Protein AF-A0A9W4P6I4-F1 (afdb_monomer)

Mean predicted aligned error: 3.54 Å

Structure (mmCIF, N/CA/C/O backbone):
data_AF-A0A9W4P6I4-F1
#
_entry.id   AF-A0A9W4P6I4-F1
#
loop_
_atom_site.group_PDB
_atom_site.id
_atom_site.type_symbol
_atom_site.label_atom_id
_atom_site.label_alt_id
_atom_site.label_comp_id
_atom_site.label_asym_id
_atom_site.label_entity_id
_atom_site.label_seq_id
_atom_site.pdbx_PDB_ins_code
_atom_site.Cartn_x
_atom_site.Cartn_y
_atom_site.Cartn_z
_atom_site.occupancy
_atom_site.B_iso_or_equiv
_atom_site.auth_seq_id
_atom_site.auth_comp_id
_atom_site.auth_asym_id
_atom_site.auth_atom_id
_atom_site.pdbx_PDB_model_num
ATOM 1 N N . MET A 1 1 ? 7.767 7.721 -11.655 1.00 86.06 1 MET A N 1
ATOM 2 C CA . MET A 1 1 ? 7.668 7.736 -10.191 1.00 86.06 1 MET A CA 1
ATOM 3 C C . MET A 1 1 ? 6.316 7.160 -9.832 1.00 86.06 1 MET A C 1
ATOM 5 O O . MET A 1 1 ? 5.348 7.514 -10.492 1.00 86.06 1 MET A O 1
ATOM 9 N N . SER A 1 2 ? 6.264 6.235 -8.891 1.00 90.00 2 SER A N 1
ATOM 10 C CA . SER A 1 2 ? 5.035 5.619 -8.411 1.00 90.00 2 SER A CA 1
ATOM 11 C C . SER A 1 2 ? 4.807 6.098 -6.981 1.00 90.00 2 SER A C 1
ATOM 13 O O . SER A 1 2 ? 5.628 5.819 -6.105 1.00 90.00 2 SER A O 1
ATOM 15 N N . LEU A 1 3 ? 3.735 6.855 -6.751 1.00 95.12 3 LEU A N 1
ATOM 16 C CA . LEU A 1 3 ? 3.339 7.311 -5.420 1.00 95.12 3 LEU A CA 1
ATOM 17 C C . LEU A 1 3 ? 2.218 6.417 -4.899 1.00 95.12 3 LEU A C 1
ATOM 19 O O . LEU A 1 3 ? 1.161 6.317 -5.513 1.00 95.12 3 LEU A O 1
ATOM 23 N N . TRP A 1 4 ? 2.453 5.798 -3.748 1.00 96.75 4 TRP A N 1
ATOM 24 C CA . TRP A 1 4 ? 1.492 4.968 -3.038 1.00 96.75 4 TRP A CA 1
ATOM 25 C C . TRP A 1 4 ? 1.058 5.679 -1.762 1.00 96.75 4 TRP A C 1
ATOM 27 O O . TRP A 1 4 ? 1.870 5.930 -0.869 1.00 96.75 4 TRP A O 1
ATOM 37 N N . LEU A 1 5 ? -0.233 5.971 -1.661 1.00 97.94 5 LEU A N 1
ATOM 38 C CA . LEU A 1 5 ? -0.856 6.501 -0.456 1.00 97.94 5 LEU A CA 1
ATOM 39 C C . LEU A 1 5 ? -1.689 5.394 0.182 1.00 97.94 5 LEU A C 1
ATOM 41 O O . LEU A 1 5 ? -2.656 4.913 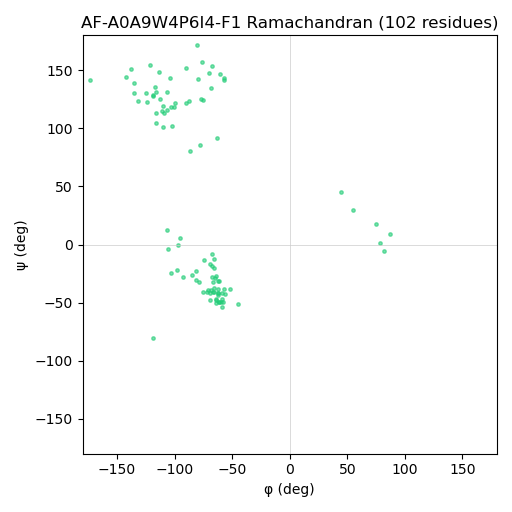-0.410 1.00 97.94 5 LEU A O 1
ATOM 45 N N . ILE A 1 6 ? -1.297 4.983 1.385 1.00 97.94 6 ILE A N 1
ATOM 46 C CA . ILE A 1 6 ? -1.943 3.914 2.143 1.00 97.94 6 ILE A CA 1
ATOM 47 C C . ILE A 1 6 ? -2.653 4.549 3.329 1.00 97.94 6 ILE A C 1
ATOM 49 O O . ILE A 1 6 ? -2.036 4.879 4.342 1.00 97.94 6 ILE A O 1
ATOM 53 N N . PHE A 1 7 ? -3.962 4.709 3.197 1.00 96.50 7 PHE A N 1
ATOM 54 C CA . PHE A 1 7 ? -4.829 5.183 4.260 1.00 96.50 7 PHE A CA 1
ATOM 55 C C . PHE A 1 7 ? -5.280 3.993 5.094 1.00 96.50 7 PHE A C 1
ATOM 57 O O . PHE A 1 7 ? -5.846 3.036 4.560 1.00 96.50 7 PHE A O 1
ATOM 64 N N . HIS A 1 8 ? -5.023 4.038 6.396 1.00 95.38 8 HIS A N 1
ATOM 65 C CA . HIS A 1 8 ? -5.267 2.902 7.273 1.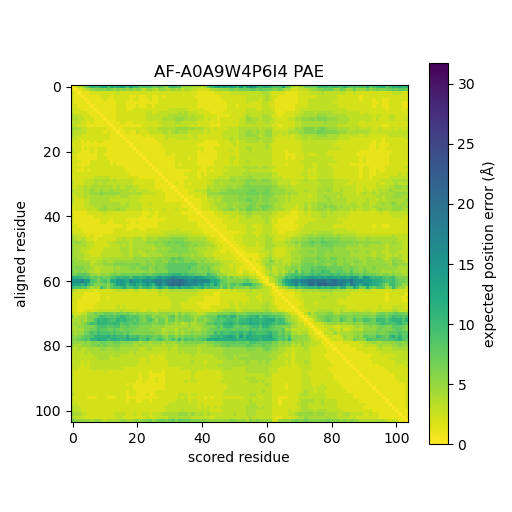00 95.38 8 HIS A CA 1
ATOM 66 C C . HIS A 1 8 ? -5.887 3.331 8.611 1.00 95.38 8 HIS A C 1
ATOM 68 O O . HIS A 1 8 ? -5.628 4.439 9.087 1.00 95.38 8 HIS A O 1
ATOM 74 N N . PRO A 1 9 ? -6.687 2.461 9.249 1.00 93.44 9 PRO A N 1
ATOM 75 C CA . PRO A 1 9 ? -7.263 2.734 10.554 1.00 93.44 9 PRO A CA 1
ATOM 76 C C . PRO A 1 9 ? -6.231 2.461 11.661 1.00 93.44 9 PRO A C 1
ATOM 78 O O . PRO A 1 9 ? -5.171 1.868 11.403 1.00 93.44 9 PRO A O 1
ATOM 81 N N . PRO A 1 10 ? -6.534 2.824 12.920 1.00 92.44 10 PRO A N 1
ATOM 82 C CA . PRO A 1 10 ? -5.725 2.410 14.055 1.00 92.44 10 PRO A CA 1
ATOM 83 C C . PRO A 1 10 ? -5.612 0.881 14.139 1.00 92.44 10 PRO A C 1
ATOM 85 O O . PRO A 1 10 ? -6.559 0.145 13.846 1.00 92.44 10 PRO A O 1
ATOM 88 N N . GLY A 1 1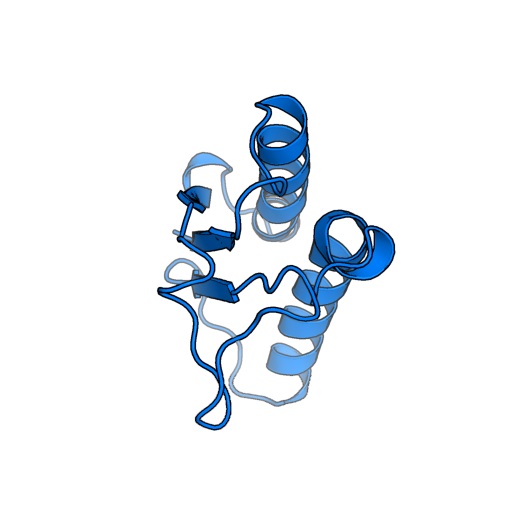1 ? -4.437 0.402 14.537 1.00 91.38 11 GLY A N 1
ATOM 89 C CA . GLY A 1 11 ? -4.112 -1.023 14.642 1.00 91.38 11 GLY A CA 1
ATOM 90 C C . GLY A 1 11 ? -3.696 -1.708 13.333 1.00 91.38 11 GLY A C 1
ATOM 91 O O . GLY A 1 11 ? -3.288 -2.865 13.376 1.00 91.38 11 GLY A O 1
ATOM 92 N N . ALA A 1 12 ? -3.755 -1.023 12.186 1.00 93.88 12 ALA A N 1
ATOM 93 C CA . ALA A 1 12 ? -3.112 -1.453 10.942 1.00 93.88 12 ALA A CA 1
ATOM 94 C C . ALA A 1 12 ? -1.854 -0.611 10.700 1.00 93.88 12 ALA A C 1
ATOM 96 O O . ALA A 1 12 ? -1.867 0.578 10.997 1.00 93.88 12 ALA A O 1
ATOM 97 N N . PHE A 1 13 ? -0.785 -1.208 10.162 1.00 95.56 13 PHE A N 1
ATOM 98 C CA . PHE A 1 13 ? 0.452 -0.508 9.775 1.00 95.56 13 PHE A CA 1
ATOM 99 C C . PHE A 1 13 ? 0.966 0.513 10.809 1.00 95.56 13 PHE A C 1
ATOM 101 O O . PHE A 1 13 ? 1.320 1.634 10.455 1.00 95.56 13 PHE A O 1
ATOM 108 N N . GLU A 1 14 ? 0.990 0.169 12.098 1.00 94.12 14 GLU A N 1
ATOM 109 C CA . GLU A 1 14 ? 1.513 1.075 13.136 1.00 94.12 14 GLU A CA 1
ATOM 110 C C . GLU A 1 14 ? 2.996 0.841 13.421 1.00 94.12 14 GLU A C 1
ATOM 112 O O . GLU A 1 14 ? 3.720 1.776 13.762 1.00 94.12 14 GLU A O 1
ATOM 117 N N . ASP A 1 15 ? 3.472 -0.383 13.210 1.00 96.38 15 ASP A N 1
ATOM 118 C CA . ASP A 1 15 ? 4.864 -0.755 13.396 1.00 96.38 15 ASP A CA 1
ATOM 119 C C . ASP A 1 15 ? 5.691 -0.563 12.112 1.00 96.38 15 ASP A C 1
ATOM 121 O O . ASP A 1 15 ? 5.199 -0.656 10.985 1.00 96.38 15 ASP A O 1
ATOM 125 N N . ALA A 1 16 ? 6.988 -0.308 12.280 1.00 97.44 16 ALA A N 1
ATOM 126 C CA . ALA A 1 16 ? 7.894 -0.102 11.154 1.00 97.44 16 ALA A CA 1
ATOM 127 C C . ALA A 1 16 ? 8.066 -1.363 10.289 1.00 97.44 16 ALA A C 1
ATOM 129 O O . ALA A 1 16 ? 8.293 -1.243 9.086 1.00 97.44 16 ALA A O 1
ATOM 130 N N . SER A 1 17 ? 7.935 -2.561 10.870 1.00 97.81 17 SER A N 1
ATOM 131 C CA . SER A 1 17 ? 8.180 -3.818 10.156 1.00 97.81 17 SER A CA 1
ATOM 132 C C . SER A 1 17 ? 7.077 -4.131 9.143 1.00 97.81 17 SER A C 1
ATOM 134 O O . SER A 1 17 ? 7.374 -4.506 8.011 1.00 97.81 17 SER A O 1
ATOM 136 N N . SER A 1 18 ? 5.810 -3.888 9.490 1.00 97.44 18 SER A N 1
ATOM 137 C CA . SER A 1 18 ? 4.676 -4.064 8.582 1.00 97.44 18 SER A CA 1
ATOM 138 C C . SER A 1 18 ? 4.694 -3.041 7.450 1.00 97.44 18 SER A C 1
ATOM 140 O O . SER A 1 18 ? 4.454 -3.411 6.298 1.00 97.44 18 SER A O 1
ATOM 142 N N . LYS A 1 19 ? 5.063 -1.786 7.746 1.00 98.25 19 LYS A N 1
ATOM 143 C CA . LYS A 1 19 ? 5.291 -0.753 6.725 1.00 98.25 19 LYS A CA 1
ATOM 144 C C . LYS A 1 19 ? 6.418 -1.151 5.777 1.00 98.25 19 LYS A C 1
ATOM 146 O O . LYS A 1 19 ? 6.241 -1.124 4.564 1.00 98.25 19 LYS A O 1
ATOM 151 N N . GLN A 1 20 ? 7.560 -1.572 6.323 1.00 98.12 20 GLN A N 1
ATOM 152 C CA . GLN A 1 20 ? 8.721 -1.981 5.535 1.00 98.12 20 GLN A CA 1
ATOM 153 C C . GLN A 1 20 ? 8.415 -3.194 4.650 1.00 98.12 20 GLN A C 1
ATOM 155 O O . GLN A 1 20 ? 8.836 -3.218 3.494 1.00 98.12 20 GLN A O 1
ATOM 160 N N . ALA A 1 21 ? 7.684 -4.184 5.168 1.00 98.31 21 ALA A N 1
ATOM 161 C CA . ALA A 1 21 ? 7.314 -5.380 4.421 1.00 98.31 21 ALA A CA 1
ATOM 162 C C . ALA A 1 21 ? 6.461 -5.033 3.192 1.00 98.31 21 ALA A C 1
ATOM 164 O O . ALA A 1 21 ? 6.810 -5.430 2.080 1.00 98.31 21 ALA A O 1
ATOM 165 N N . LEU A 1 22 ? 5.410 -4.225 3.370 1.00 97.88 22 LEU A N 1
ATOM 166 C CA . LEU A 1 22 ? 4.570 -3.786 2.258 1.00 97.88 22 LEU A CA 1
ATOM 167 C C . LEU A 1 22 ? 5.354 -2.918 1.264 1.00 97.88 22 LEU A C 1
ATOM 169 O O . LEU A 1 22 ? 5.324 -3.195 0.067 1.00 97.88 22 LEU A O 1
ATOM 173 N N . THR A 1 23 ? 6.119 -1.929 1.743 1.00 97.94 23 THR A N 1
ATOM 174 C CA . THR A 1 23 ? 6.949 -1.069 0.882 1.00 97.94 23 THR A CA 1
ATOM 175 C C . THR A 1 23 ? 7.926 -1.886 0.039 1.00 97.94 23 THR A C 1
ATOM 177 O O . THR A 1 23 ? 8.076 -1.630 -1.157 1.00 97.94 23 THR A O 1
ATOM 180 N N . LYS A 1 24 ? 8.572 -2.900 0.626 1.00 97.81 24 LYS A N 1
ATOM 181 C CA . LYS A 1 24 ? 9.495 -3.781 -0.096 1.00 97.81 24 LYS A CA 1
ATOM 182 C C . LYS A 1 24 ? 8.787 -4.545 -1.210 1.00 97.81 24 LYS A C 1
ATOM 184 O O . LYS A 1 24 ? 9.355 -4.680 -2.290 1.00 97.81 24 LYS A O 1
ATOM 189 N N . ASP A 1 25 ? 7.581 -5.042 -0.963 1.00 97.69 25 ASP A N 1
ATOM 190 C CA . ASP A 1 25 ? 6.859 -5.839 -1.950 1.00 97.69 25 ASP A CA 1
ATOM 191 C C . ASP A 1 25 ? 6.269 -4.987 -3.079 1.00 97.69 25 ASP A C 1
ATOM 193 O O . ASP A 1 25 ? 6.432 -5.357 -4.238 1.00 97.69 25 ASP A O 1
ATOM 197 N N . VAL A 1 26 ? 5.702 -3.807 -2.796 1.00 95.88 26 VAL A N 1
ATOM 198 C CA . VAL A 1 26 ? 5.241 -2.901 -3.872 1.00 95.88 26 VAL A CA 1
ATOM 199 C C . VAL A 1 26 ? 6.403 -2.352 -4.696 1.00 95.88 26 VAL A C 1
ATOM 201 O O . VAL A 1 26 ? 6.275 -2.199 -5.906 1.00 95.88 26 VAL A O 1
ATOM 204 N N . TH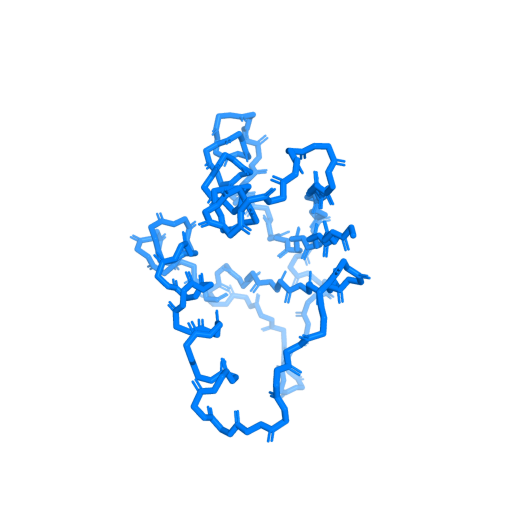R A 1 27 ? 7.577 -2.150 -4.087 1.00 95.94 27 THR A N 1
ATOM 205 C CA . THR A 1 27 ? 8.782 -1.737 -4.826 1.00 95.94 27 THR A CA 1
ATOM 206 C C . THR A 1 27 ? 9.199 -2.788 -5.857 1.00 95.94 27 THR A C 1
ATOM 208 O O . THR A 1 27 ? 9.700 -2.439 -6.926 1.00 95.94 27 THR A O 1
ATOM 211 N N . LYS A 1 28 ? 8.949 -4.079 -5.582 1.00 95.94 28 LYS A N 1
ATOM 212 C CA . LYS A 1 28 ? 9.276 -5.157 -6.525 1.00 95.94 28 LYS A CA 1
ATOM 213 C C . LYS A 1 28 ? 8.486 -5.072 -7.825 1.00 95.94 28 LYS A C 1
ATOM 215 O O . LYS A 1 28 ? 8.996 -5.553 -8.833 1.00 95.94 28 LYS A O 1
ATOM 220 N N . ILE A 1 29 ? 7.291 -4.476 -7.814 1.00 92.75 29 ILE A N 1
ATOM 221 C CA . ILE A 1 29 ? 6.471 -4.289 -9.018 1.00 92.75 29 ILE A CA 1
ATOM 222 C C . ILE A 1 29 ? 7.259 -3.463 -10.041 1.00 92.75 29 ILE A C 1
ATOM 224 O O . ILE A 1 29 ? 7.500 -3.924 -11.155 1.00 92.75 29 ILE A O 1
ATOM 228 N N . ASP A 1 30 ? 7.748 -2.295 -9.624 1.00 90.25 30 ASP A N 1
ATOM 229 C CA . ASP A 1 30 ? 8.497 -1.380 -10.487 1.00 90.25 30 ASP A CA 1
ATOM 230 C C . ASP A 1 30 ? 9.881 -1.950 -10.851 1.00 90.25 30 ASP A C 1
ATOM 232 O O . ASP A 1 30 ? 10.283 -1.917 -12.016 1.00 90.25 30 ASP A O 1
ATOM 236 N N . THR A 1 31 ? 10.601 -2.564 -9.903 1.00 92.69 31 THR A N 1
ATOM 237 C CA . THR A 1 31 ? 11.902 -3.181 -10.231 1.00 92.69 31 THR A CA 1
ATOM 238 C C . THR A 1 31 ? 11.770 -4.396 -11.148 1.00 92.69 31 THR A C 1
ATOM 240 O O . THR A 1 31 ? 12.682 -4.684 -11.918 1.00 92.69 31 THR A O 1
ATOM 243 N N . GLY A 1 32 ? 10.637 -5.104 -11.091 1.00 90.88 32 GLY A N 1
ATOM 244 C CA . GLY A 1 32 ? 10.357 -6.271 -11.929 1.00 90.88 32 GLY A CA 1
ATOM 245 C C . GLY A 1 32 ? 10.241 -5.932 -13.415 1.00 90.88 32 GLY A C 1
ATOM 246 O O . GLY A 1 32 ? 10.436 -6.807 -14.253 1.00 90.88 32 GLY A O 1
ATOM 247 N N . ILE A 1 33 ? 9.988 -4.662 -13.739 1.00 89.69 33 ILE A N 1
ATOM 248 C CA . ILE A 1 33 ? 9.973 -4.130 -15.108 1.00 89.69 33 ILE A CA 1
ATOM 249 C C . ILE A 1 33 ? 11.206 -3.261 -15.417 1.00 89.69 33 ILE A C 1
ATOM 251 O O . ILE A 1 33 ? 11.235 -2.561 -16.425 1.00 89.69 33 ILE A O 1
ATOM 255 N N . GLY A 1 34 ? 12.233 -3.303 -14.560 1.00 91.56 34 GLY A N 1
ATOM 256 C CA . GLY A 1 34 ? 13.515 -2.626 -14.773 1.00 91.56 34 GLY A CA 1
ATOM 257 C C . GLY A 1 34 ? 13.586 -1.177 -14.285 1.00 91.56 34 GLY A C 1
ATOM 258 O O . GLY A 1 34 ? 14.574 -0.499 -14.570 1.00 91.56 34 GLY A O 1
ATOM 259 N N . LEU A 1 35 ? 12.587 -0.681 -13.544 1.00 91.50 35 LEU A N 1
ATOM 260 C CA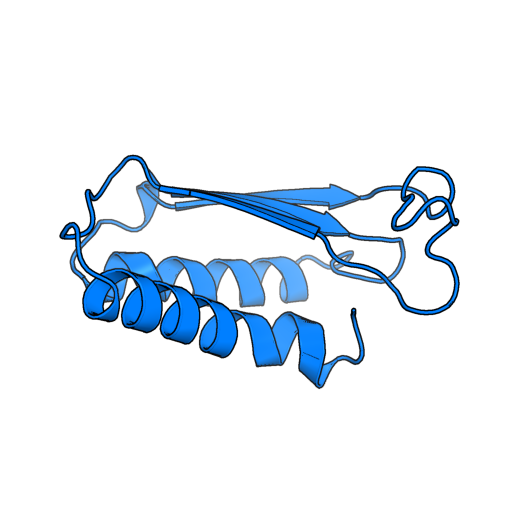 . LEU A 1 35 ? 12.651 0.668 -12.983 1.00 91.50 35 LEU A CA 1
ATOM 261 C C . LEU A 1 35 ? 13.518 0.714 -11.712 1.00 91.50 35 LEU A C 1
ATOM 263 O O . LEU A 1 35 ? 13.455 -0.191 -10.875 1.00 91.50 35 LEU A O 1
ATOM 267 N N . PRO A 1 36 ? 14.296 1.789 -11.511 1.00 91.69 36 PRO A N 1
ATOM 268 C CA . PRO A 1 36 ? 15.027 2.012 -10.268 1.00 91.69 36 PRO A CA 1
ATOM 269 C C . PRO A 1 36 ? 14.123 2.126 -9.032 1.00 91.69 36 PRO A C 1
ATOM 271 O O . PRO A 1 36 ? 13.050 2.724 -9.079 1.00 91.69 36 PRO A O 1
ATOM 274 N N . THR A 1 37 ? 14.609 1.654 -7.882 1.00 92.19 37 THR A N 1
ATOM 275 C CA . THR A 1 37 ? 13.866 1.664 -6.606 1.00 92.19 37 THR A CA 1
ATOM 276 C C . THR A 1 37 ? 13.497 3.063 -6.114 1.00 92.19 37 THR A C 1
ATOM 278 O O . THR A 1 37 ? 12.450 3.230 -5.498 1.00 92.19 37 THR A O 1
ATOM 281 N N . PHE A 1 38 ? 14.314 4.081 -6.406 1.00 90.62 38 PHE A N 1
ATOM 282 C CA . PHE A 1 38 ? 14.056 5.460 -5.971 1.00 90.62 38 PHE A CA 1
ATOM 283 C C . PHE A 1 38 ? 12.799 6.076 -6.608 1.00 90.62 38 PHE A C 1
ATOM 285 O O . PHE A 1 38 ? 12.345 7.126 -6.163 1.00 90.62 38 PHE A O 1
ATOM 292 N N . TYR A 1 39 ? 12.226 5.445 -7.640 1.00 91.12 39 TYR A N 1
ATOM 293 C CA . TYR A 1 39 ? 10.960 5.884 -8.217 1.00 91.12 39 TYR A CA 1
ATOM 294 C C . TYR A 1 39 ? 9.747 5.543 -7.354 1.00 91.12 39 TYR A C 1
ATOM 296 O O . TYR A 1 39 ? 8.682 6.084 -7.639 1.00 91.12 39 TYR A O 1
ATOM 304 N N . VAL A 1 40 ? 9.876 4.682 -6.344 1.00 93.81 40 VAL A N 1
ATOM 305 C CA . VAL A 1 40 ? 8.750 4.225 -5.524 1.00 93.81 40 VAL A CA 1
ATOM 306 C C . VAL A 1 40 ? 8.727 4.984 -4.206 1.00 93.81 40 VAL A C 1
ATOM 308 O O . VAL A 1 40 ? 9.650 4.887 -3.399 1.00 93.81 40 VAL A O 1
ATOM 311 N N . VAL A 1 41 ? 7.644 5.721 -3.970 1.00 95.56 41 VAL A N 1
ATOM 312 C CA . VAL A 1 41 ? 7.398 6.441 -2.717 1.00 95.56 41 VAL A CA 1
ATOM 313 C C . VAL A 1 41 ? 6.129 5.892 -2.086 1.00 95.56 41 VAL A C 1
ATOM 315 O O . VAL A 1 41 ? 5.089 5.830 -2.736 1.00 95.56 41 VAL A O 1
ATOM 318 N N . VAL A 1 42 ? 6.204 5.508 -0.810 1.00 97.62 42 VAL A N 1
ATOM 319 C CA . VAL A 1 42 ? 5.073 4.946 -0.060 1.00 97.62 42 VAL A CA 1
ATOM 320 C C . VAL A 1 42 ? 4.839 5.771 1.197 1.00 97.62 42 VAL A C 1
ATOM 322 O O . VAL A 1 42 ? 5.735 5.906 2.028 1.00 97.62 42 VAL A O 1
ATOM 325 N N . SER A 1 43 ? 3.630 6.306 1.345 1.00 98.06 43 SER A N 1
ATOM 326 C CA . SER A 1 43 ? 3.205 7.072 2.517 1.00 98.06 43 SER A CA 1
ATOM 327 C C . SER A 1 43 ? 2.068 6.361 3.241 1.00 98.06 43 SER A C 1
ATOM 329 O O . SER A 1 43 ? 1.075 5.970 2.630 1.00 98.06 43 SER A O 1
ATOM 331 N N . PHE A 1 44 ? 2.210 6.218 4.558 1.00 98.44 44 PHE A N 1
ATOM 332 C CA . PHE A 1 44 ? 1.203 5.624 5.437 1.00 98.44 44 PHE A CA 1
ATOM 333 C C . PHE A 1 44 ? 0.478 6.736 6.188 1.00 98.44 44 PHE A C 1
ATOM 335 O O . PHE A 1 44 ? 1.103 7.489 6.935 1.00 98.44 44 PHE A O 1
ATOM 342 N N . ILE A 1 45 ? -0.830 6.834 5.975 1.00 97.88 45 ILE A N 1
ATOM 343 C CA . ILE A 1 45 ? -1.687 7.893 6.498 1.00 97.88 45 ILE A CA 1
ATOM 344 C C . ILE A 1 45 ? -2.693 7.241 7.440 1.00 97.88 45 ILE A C 1
ATOM 346 O O . ILE A 1 45 ? -3.644 6.585 7.013 1.00 97.88 45 ILE A O 1
ATOM 350 N N . LYS A 1 46 ? -2.469 7.410 8.742 1.00 96.12 46 LYS A N 1
ATOM 351 C CA . LYS A 1 46 ? -3.396 6.925 9.760 1.00 96.12 46 LYS A CA 1
ATOM 352 C C . LYS A 1 46 ? -4.616 7.843 9.804 1.00 96.12 46 LYS A C 1
ATOM 354 O O 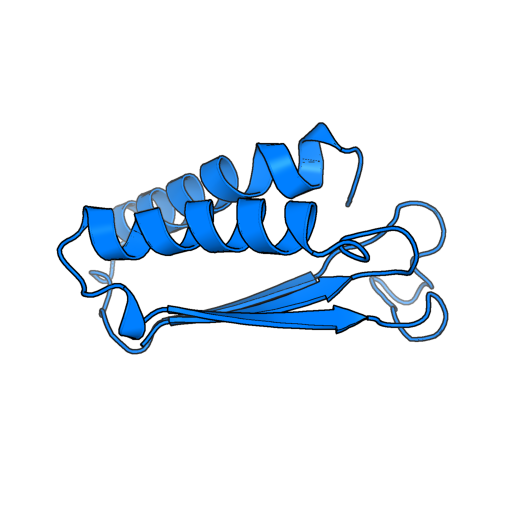. LYS A 1 46 ? -4.466 9.042 10.023 1.00 96.12 46 LYS A O 1
ATOM 359 N N . LEU A 1 47 ? -5.803 7.272 9.634 1.00 93.50 47 LEU A N 1
ATOM 360 C CA . LEU A 1 47 ? -7.085 7.968 9.751 1.00 93.50 47 LEU A CA 1
ATOM 361 C C . LEU A 1 47 ? -7.866 7.441 10.952 1.00 93.50 47 LEU A C 1
ATOM 363 O O . LEU A 1 47 ? -7.760 6.262 11.294 1.00 93.50 47 LEU A O 1
ATOM 367 N N . SER A 1 48 ? -8.666 8.298 11.587 1.00 90.38 48 SER A N 1
ATOM 368 C CA . SER A 1 48 ? -9.633 7.837 12.582 1.00 90.38 48 SER A CA 1
ATOM 369 C C . SER A 1 48 ? -10.727 7.007 11.909 1.00 90.38 48 SER A C 1
ATOM 371 O O . SER A 1 48 ? -11.081 7.231 10.753 1.00 90.38 48 SER A O 1
ATOM 373 N N . THR A 1 49 ? -11.348 6.093 12.652 1.00 86.62 49 THR A N 1
ATOM 374 C CA . THR A 1 49 ? -12.577 5.411 12.205 1.00 86.62 49 THR A CA 1
ATOM 375 C C . THR A 1 49 ? -13.780 6.363 12.108 1.00 86.62 49 THR A C 1
ATOM 377 O O . THR A 1 49 ? -14.849 5.973 11.633 1.00 86.62 49 THR A O 1
ATOM 380 N N . GLU A 1 50 ? -13.639 7.600 12.584 1.00 90.12 50 GLU A N 1
ATOM 381 C CA . GLU A 1 50 ? -14.594 8.702 12.408 1.00 90.12 50 GLU A CA 1
ATOM 382 C C . GLU A 1 50 ? -14.443 9.400 11.041 1.00 90.12 50 GLU A C 1
ATOM 384 O O . GLU A 1 50 ? -15.406 9.977 10.541 1.00 90.12 50 GLU A O 1
ATOM 389 N N . ASP A 1 51 ? -13.273 9.294 10.400 1.00 90.94 51 ASP A N 1
ATOM 390 C CA . ASP A 1 51 ? -12.931 10.034 9.172 1.00 90.94 51 ASP A CA 1
ATOM 391 C C . ASP A 1 51 ? -13.147 9.207 7.895 1.00 90.94 51 ASP A C 1
ATOM 393 O O . ASP A 1 51 ? -12.905 9.672 6.782 1.00 90.94 51 ASP A O 1
ATOM 397 N N . VAL A 1 52 ? -13.600 7.959 8.041 1.00 89.62 52 VAL A N 1
ATOM 398 C CA . VAL A 1 52 ? -13.760 7.013 6.934 1.00 89.62 52 VAL A CA 1
ATOM 399 C C . VAL A 1 52 ? -15.229 6.654 6.746 1.00 89.62 52 VAL A C 1
ATOM 401 O O . VAL A 1 52 ? -15.841 5.943 7.553 1.00 89.62 52 VAL A O 1
ATOM 404 N N . TRP A 1 53 ? -15.763 7.094 5.611 1.00 89.50 53 TRP A N 1
ATOM 405 C CA . TRP A 1 53 ? -17.148 6.902 5.204 1.00 89.50 53 TRP A CA 1
ATOM 406 C C . TRP A 1 53 ? -17.180 6.242 3.828 1.00 89.50 53 TRP A C 1
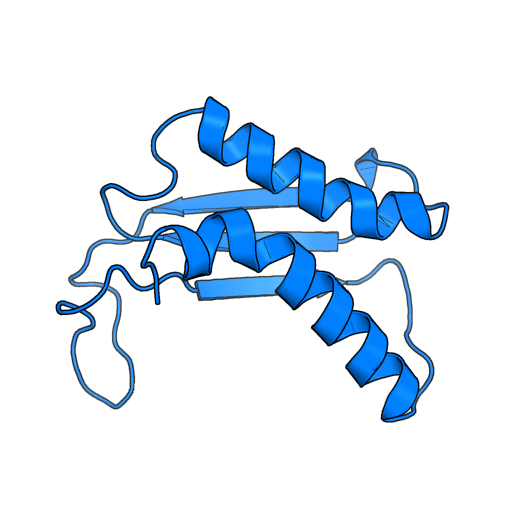ATOM 408 O O . TRP A 1 53 ? -16.508 6.695 2.903 1.00 89.50 53 TRP A O 1
ATOM 418 N N . ALA A 1 54 ? -17.954 5.171 3.677 1.00 86.69 54 ALA A N 1
ATOM 419 C CA . ALA A 1 54 ? -18.206 4.560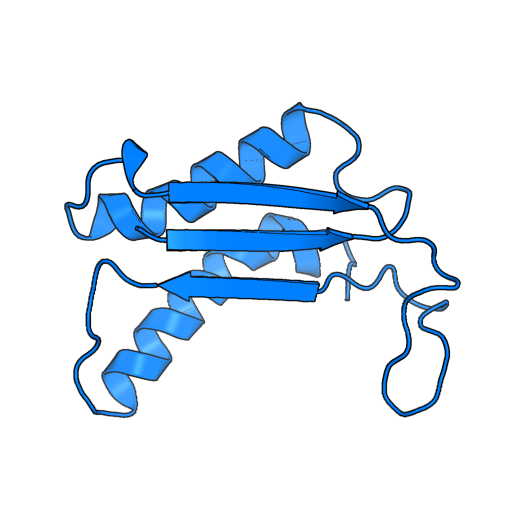 2.376 1.00 86.69 54 ALA A CA 1
ATOM 420 C C . ALA A 1 54 ? -19.656 4.087 2.306 1.00 86.69 54 ALA A C 1
ATOM 422 O O . ALA A 1 54 ? -20.224 3.655 3.307 1.00 86.69 54 ALA A O 1
ATOM 423 N N . SER A 1 55 ? -20.266 4.208 1.126 1.00 87.06 55 SER A N 1
ATOM 424 C CA . SER A 1 55 ? -21.693 3.914 0.919 1.00 87.06 55 SER A CA 1
ATOM 425 C C . SER A 1 55 ? -22.633 4.691 1.858 1.00 87.06 55 SER A C 1
ATOM 427 O O . SER A 1 55 ? -23.696 4.199 2.213 1.00 87.06 55 SER A O 1
ATOM 429 N N . GLY A 1 56 ? -22.238 5.898 2.279 1.00 89.81 56 GLY A N 1
ATOM 430 C CA . GLY A 1 56 ? -23.018 6.731 3.204 1.00 89.81 56 GLY A CA 1
ATOM 431 C C . GLY A 1 56 ? -22.923 6.325 4.679 1.00 89.81 56 GLY A C 1
ATOM 432 O O . GLY A 1 56 ? -23.526 6.980 5.522 1.00 89.81 56 GLY A O 1
ATOM 433 N N . GLU A 1 57 ? -22.143 5.294 5.013 1.00 89.25 57 GLU A N 1
ATOM 434 C CA . GLU A 1 57 ? -22.007 4.789 6.378 1.00 89.25 57 GLU A CA 1
ATOM 435 C C . GLU A 1 57 ? -20.558 4.825 6.867 1.00 89.25 57 GLU A C 1
ATOM 437 O O . GLU A 1 57 ? -19.592 4.733 6.099 1.00 89.25 57 GLU A O 1
ATOM 442 N N . ARG A 1 58 ? -20.404 4.908 8.189 1.00 85.81 58 ARG A N 1
ATOM 443 C CA . ARG A 1 58 ? -19.100 4.803 8.841 1.00 85.81 58 ARG A CA 1
ATOM 444 C C . ARG A 1 58 ? -18.535 3.395 8.717 1.00 85.81 58 ARG A C 1
ATOM 446 O O . ARG A 1 58 ? -19.203 2.401 9.012 1.00 85.81 58 ARG A O 1
ATOM 453 N N . ARG A 1 59 ? -17.252 3.296 8.371 1.00 83.06 59 ARG A N 1
ATOM 454 C CA . ARG A 1 59 ? -16.560 2.007 8.234 1.00 83.06 59 ARG A CA 1
ATOM 455 C C . ARG A 1 59 ? -16.000 1.539 9.575 1.00 83.06 59 ARG A C 1
ATOM 457 O O . ARG A 1 59 ? -14.820 1.686 9.865 1.00 83.06 59 ARG A O 1
ATOM 464 N N . THR A 1 60 ? -16.879 0.964 10.398 1.00 74.12 60 THR A N 1
ATOM 465 C CA . THR A 1 60 ? -16.552 0.496 11.761 1.00 74.12 60 THR A CA 1
ATOM 466 C C . THR A 1 60 ? -16.380 -1.022 11.880 1.00 74.12 60 THR A C 1
ATOM 468 O O . THR A 1 60 ? -15.701 -1.489 12.789 1.00 74.12 60 THR A O 1
ATOM 471 N N . LYS A 1 61 ? -16.985 -1.810 10.977 1.00 65.06 61 LYS A N 1
ATOM 472 C CA . LYS A 1 61 ? -17.107 -3.279 11.118 1.00 65.06 61 LYS A CA 1
ATOM 473 C C . LYS A 1 61 ? -15.895 -4.076 10.628 1.00 65.06 61 LYS A C 1
ATOM 475 O O . LYS A 1 61 ? -15.663 -5.183 11.103 1.00 65.06 61 LYS A O 1
ATOM 480 N N . LYS A 1 62 ? -15.130 -3.531 9.685 1.00 68.50 62 LYS A N 1
ATOM 481 C CA . LYS A 1 62 ? -13.850 -4.076 9.227 1.00 68.50 62 LYS A CA 1
ATOM 482 C C . LYS A 1 62 ? -12.866 -2.924 9.128 1.00 68.50 62 LYS A C 1
ATOM 484 O O . LYS A 1 62 ? -13.246 -1.831 8.715 1.00 68.50 62 LYS A O 1
ATOM 489 N N .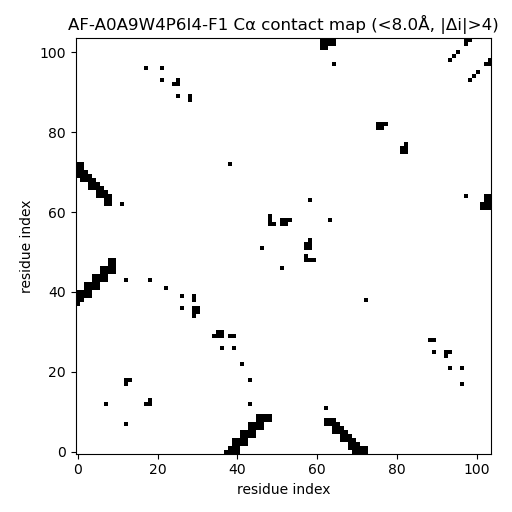 ARG A 1 63 ? -11.628 -3.162 9.563 1.00 82.38 63 ARG A N 1
ATOM 490 C CA . ARG A 1 63 ? -10.531 -2.190 9.506 1.00 82.38 63 ARG A CA 1
ATOM 491 C C . ARG A 1 63 ? -10.244 -1.881 8.032 1.00 82.38 63 ARG A C 1
ATOM 493 O O . ARG A 1 63 ? -9.504 -2.619 7.392 1.00 82.38 63 ARG A O 1
ATOM 500 N N . PHE A 1 64 ? -10.903 -0.842 7.530 1.00 90.94 64 PHE A N 1
ATOM 501 C CA . PHE A 1 64 ? -10.929 -0.468 6.122 1.00 90.94 64 PHE A CA 1
ATOM 502 C C . PHE A 1 64 ? -9.634 0.223 5.706 1.00 90.94 64 PHE A C 1
ATOM 504 O O . PHE A 1 64 ? -9.258 1.225 6.315 1.00 90.94 64 PHE A O 1
ATOM 511 N N . ILE A 1 65 ? -8.981 -0.284 4.668 1.00 93.50 65 ILE A N 1
ATOM 512 C CA . ILE A 1 65 ? -7.746 0.248 4.103 1.00 93.50 65 ILE A CA 1
ATOM 513 C C . ILE A 1 65 ? -8.052 0.789 2.708 1.00 93.50 65 ILE A C 1
ATOM 515 O O . ILE A 1 65 ? -8.534 0.082 1.829 1.00 93.50 65 ILE A O 1
ATOM 519 N N . ARG A 1 66 ? -7.720 2.059 2.474 1.00 94.19 66 ARG A N 1
ATOM 520 C CA . ARG A 1 66 ? -7.807 2.669 1.143 1.00 94.19 66 ARG A CA 1
ATOM 521 C C . ARG A 1 66 ? -6.405 2.850 0.592 1.00 94.19 66 ARG A C 1
ATOM 523 O O . ARG A 1 66 ? -5.536 3.400 1.260 1.00 94.19 66 ARG A O 1
ATOM 530 N N . ILE A 1 67 ? -6.203 2.423 -0.648 1.00 96.06 67 ILE A N 1
ATOM 531 C CA . ILE A 1 67 ? -4.939 2.599 -1.360 1.00 96.06 67 ILE A CA 1
ATOM 532 C C . ILE A 1 67 ? -5.208 3.454 -2.594 1.00 96.06 67 ILE A C 1
ATOM 534 O O . ILE A 1 67 ? -6.130 3.175 -3.361 1.00 96.06 67 ILE A O 1
ATOM 538 N N . ALA A 1 68 ? -4.419 4.512 -2.754 1.00 96.06 68 ALA A N 1
ATOM 539 C CA . ALA A 1 68 ? -4.362 5.311 -3.969 1.00 96.06 68 ALA A CA 1
ATOM 540 C C . ALA A 1 68 ? -2.956 5.205 -4.557 1.00 96.06 68 ALA A C 1
ATOM 542 O O . ALA A 1 68 ? -1.970 5.264 -3.819 1.00 96.06 68 ALA A O 1
ATOM 543 N N . ILE A 1 69 ? -2.880 5.009 -5.871 1.00 93.81 69 ILE A N 1
ATOM 544 C CA . ILE A 1 69 ? -1.620 4.782 -6.569 1.00 93.81 69 ILE A CA 1
ATOM 545 C C . ILE A 1 69 ? -1.566 5.695 -7.783 1.00 93.81 69 ILE A C 1
ATOM 547 O O . ILE A 1 69 ? -2.441 5.642 -8.647 1.00 93.81 69 ILE A O 1
ATOM 551 N N . GLU A 1 70 ? -0.521 6.505 -7.857 1.00 91.81 70 GLU A N 1
ATOM 552 C CA . GLU A 1 70 ? -0.212 7.323 -9.022 1.00 91.81 70 GLU A CA 1
ATOM 553 C C . GLU A 1 70 ? 1.025 6.751 -9.702 1.00 91.81 70 GLU A C 1
ATOM 555 O O . GLU A 1 70 ? 2.120 6.797 -9.145 1.00 91.81 70 GLU A O 1
ATOM 560 N N . HIS A 1 71 ? 0.867 6.223 -10.914 1.00 85.44 71 HIS A N 1
ATOM 561 C CA . HIS A 1 71 ? 1.981 5.761 -11.737 1.00 85.44 71 HIS A CA 1
ATOM 562 C C . HIS A 1 71 ? 2.285 6.800 -12.816 1.00 85.44 71 HIS A C 1
ATOM 564 O O . HIS A 1 71 ? 1.598 6.866 -13.830 1.00 85.44 71 HIS A O 1
ATOM 570 N N . ILE A 1 72 ? 3.341 7.596 -12.621 1.00 81.56 72 ILE A N 1
ATOM 571 C CA . ILE A 1 72 ? 3.787 8.590 -13.617 1.00 81.56 72 ILE A CA 1
ATOM 572 C C . ILE A 1 72 ? 5.063 8.171 -14.364 1.00 81.56 72 ILE A C 1
ATOM 574 O O . ILE A 1 72 ? 5.520 8.888 -15.244 1.00 81.56 72 ILE A O 1
ATOM 578 N N . ALA A 1 73 ? 5.682 7.033 -14.009 1.00 75.94 73 ALA A N 1
ATOM 579 C CA . ALA A 1 73 ? 6.877 6.524 -14.712 1.00 75.94 73 ALA A CA 1
ATOM 580 C C . ALA A 1 73 ? 6.557 5.767 -16.005 1.00 75.94 73 ALA A C 1
ATOM 582 O O . ALA A 1 73 ? 7.388 5.742 -16.906 1.00 75.94 73 ALA A O 1
ATOM 583 N N . VAL A 1 74 ? 5.403 5.102 -16.068 1.00 82.31 74 VAL A N 1
ATOM 584 C CA . VAL A 1 74 ? 5.089 4.144 -17.129 1.00 82.31 74 VAL A CA 1
ATOM 585 C C . VAL A 1 74 ? 3.683 4.398 -17.621 1.00 82.31 74 VAL A C 1
ATOM 587 O O . VAL A 1 74 ? 2.743 4.475 -16.832 1.00 82.31 74 VAL A O 1
ATOM 590 N N . ARG A 1 75 ? 3.550 4.493 -18.941 1.00 85.94 75 ARG A N 1
ATOM 591 C CA . ARG A 1 75 ? 2.259 4.450 -19.610 1.00 85.94 75 ARG A CA 1
ATOM 592 C C . ARG A 1 75 ? 1.952 2.996 -19.948 1.00 85.94 75 ARG A C 1
ATOM 594 O O . ARG A 1 75 ? 2.734 2.355 -20.643 1.00 85.94 75 ARG A O 1
ATOM 601 N N . LEU A 1 76 ? 0.828 2.493 -19.452 1.00 87.44 76 LEU A N 1
ATOM 602 C CA . LEU A 1 76 ? 0.314 1.196 -19.880 1.00 87.44 76 LEU A CA 1
ATOM 603 C C . LEU A 1 76 ? -0.190 1.293 -21.321 1.00 87.44 76 LEU A C 1
ATOM 605 O O . LEU A 1 76 ? -0.679 2.342 -21.748 1.00 87.44 76 LEU A O 1
ATOM 609 N N . GLU A 1 77 ? -0.066 0.195 -22.060 1.00 89.94 77 GLU A N 1
ATOM 610 C CA . GLU A 1 77 ? -0.757 0.047 -23.338 1.00 89.94 77 GLU A CA 1
ATOM 611 C C . GLU A 1 77 ? -2.263 0.214 -23.124 1.00 89.94 77 GLU A C 1
ATOM 613 O O . GLU A 1 77 ? -2.810 -0.241 -22.116 1.00 89.94 77 GLU A O 1
ATOM 618 N N . ASP A 1 78 ? -2.924 0.874 -24.071 1.00 87.94 78 ASP A N 1
ATOM 619 C CA . ASP A 1 78 ? -4.364 1.103 -24.011 1.00 87.94 78 ASP A CA 1
ATOM 620 C C . ASP A 1 78 ? -5.105 -0.175 -24.424 1.00 87.94 78 ASP A C 1
ATOM 622 O O . ASP A 1 78 ? -5.388 -0.411 -25.599 1.00 87.94 78 ASP A O 1
ATOM 626 N N . GLY A 1 79 ? -5.313 -1.065 -23.452 1.00 92.81 79 GLY A N 1
ATOM 627 C CA . GLY A 1 79 ? -6.007 -2.325 -23.667 1.00 92.81 79 GLY A CA 1
ATOM 628 C C . GLY A 1 79 ? -6.263 -3.106 -22.382 1.00 92.81 79 GLY A C 1
ATOM 629 O O . GLY A 1 79 ? -5.404 -3.203 -21.502 1.00 92.81 79 GLY A O 1
ATOM 630 N N . ASP A 1 80 ? -7.437 -3.733 -22.307 1.00 93.31 80 ASP A N 1
ATOM 631 C CA . ASP A 1 80 ? -7.942 -4.435 -21.118 1.00 93.31 80 ASP A CA 1
ATOM 632 C C . ASP A 1 80 ? -6.951 -5.447 -20.540 1.00 93.31 80 ASP A C 1
ATOM 634 O O . ASP A 1 80 ? -6.797 -5.563 -19.326 1.00 93.31 80 ASP A O 1
ATOM 638 N N . ASN A 1 81 ? -6.220 -6.154 -21.404 1.00 93.50 81 ASN A N 1
ATOM 639 C CA . ASN A 1 81 ? -5.230 -7.138 -20.975 1.00 93.50 81 ASN A CA 1
ATOM 640 C C . ASN A 1 81 ? -4.044 -6.502 -20.236 1.00 93.50 81 ASN A C 1
ATOM 642 O O . ASN A 1 81 ? -3.528 -7.100 -19.292 1.00 93.50 81 ASN A O 1
ATOM 646 N N . ALA A 1 82 ? -3.593 -5.314 -20.653 1.00 90.38 82 ALA A N 1
ATOM 647 C CA . ALA A 1 82 ? -2.515 -4.604 -19.973 1.00 90.38 82 ALA A CA 1
ATOM 648 C C . ALA A 1 82 ? -2.985 -4.112 -18.600 1.00 90.38 82 ALA A C 1
ATOM 650 O O . ALA A 1 82 ? -2.335 -4.408 -17.597 1.00 90.38 82 ALA A O 1
ATOM 651 N N . TYR A 1 83 ? -4.164 -3.484 -18.541 1.00 91.31 83 TYR A N 1
ATOM 652 C CA . TYR A 1 83 ? -4.773 -3.048 -17.284 1.00 91.31 83 TYR A CA 1
ATOM 653 C C . TYR A 1 83 ? -5.001 -4.209 -16.317 1.00 91.31 83 TYR A C 1
ATOM 655 O O . TYR A 1 83 ? -4.608 -4.126 -15.154 1.00 91.31 83 TYR A O 1
ATOM 663 N N . LYS A 1 84 ? -5.562 -5.322 -16.802 1.00 94.25 84 LYS A N 1
ATOM 664 C CA . LYS A 1 84 ? -5.802 -6.511 -15.986 1.00 94.25 84 LYS A CA 1
ATOM 665 C C . LYS A 1 84 ? -4.509 -7.064 -15.396 1.00 94.25 84 LYS A C 1
ATOM 667 O O . LYS A 1 84 ? -4.452 -7.282 -14.192 1.00 94.25 84 LYS A O 1
ATOM 672 N N . ARG A 1 85 ? -3.461 -7.253 -16.206 1.00 91.94 85 ARG A N 1
ATOM 673 C CA . ARG A 1 85 ? -2.168 -7.756 -15.707 1.00 91.94 85 ARG A CA 1
ATOM 674 C C . ARG A 1 85 ? -1.578 -6.846 -14.630 1.00 91.94 85 ARG A C 1
ATOM 676 O O . ARG A 1 85 ? -1.065 -7.350 -13.634 1.00 91.94 85 ARG A O 1
ATOM 683 N N . SER A 1 86 ? -1.660 -5.529 -14.817 1.00 90.94 86 SER A N 1
ATOM 684 C CA . SER A 1 86 ? -1.175 -4.557 -13.833 1.00 90.94 86 SER A CA 1
ATOM 685 C C . SER A 1 86 ? -1.961 -4.626 -12.525 1.00 90.94 86 SER A C 1
ATOM 687 O O . SER A 1 86 ? -1.357 -4.713 -11.457 1.00 90.94 86 SER A O 1
ATOM 689 N N . VAL A 1 87 ? -3.294 -4.649 -12.594 1.00 92.88 87 VAL A N 1
ATOM 690 C CA . VAL A 1 87 ? -4.151 -4.738 -11.402 1.00 92.88 87 VAL A CA 1
ATOM 691 C C . VAL A 1 87 ? -3.983 -6.084 -10.692 1.00 92.88 87 VAL A C 1
ATOM 693 O O . VAL A 1 87 ? -3.855 -6.096 -9.473 1.00 92.88 87 VAL A O 1
ATOM 696 N N . ASP A 1 88 ? -3.884 -7.200 -11.420 1.00 95.62 88 ASP A N 1
ATOM 697 C CA . ASP A 1 88 ? -3.661 -8.532 -10.839 1.00 95.62 88 ASP A CA 1
ATOM 698 C C . ASP A 1 88 ? -2.310 -8.607 -10.093 1.00 95.62 88 ASP A C 1
ATOM 700 O O . ASP A 1 88 ? -2.206 -9.227 -9.032 1.00 95.62 88 ASP A O 1
ATOM 704 N N . ALA A 1 89 ? -1.261 -7.961 -10.620 1.00 93.81 89 ALA A N 1
ATOM 705 C CA . ALA A 1 89 ? 0.041 -7.891 -9.954 1.00 93.81 89 ALA A CA 1
ATOM 706 C C . ALA A 1 89 ? -0.017 -7.068 -8.656 1.00 93.81 89 ALA A C 1
ATOM 708 O O . ALA A 1 89 ? 0.573 -7.466 -7.646 1.00 93.81 89 ALA A O 1
ATOM 709 N N . ILE A 1 90 ? -0.746 -5.948 -8.673 1.00 95.25 90 ILE A N 1
ATOM 710 C CA . ILE A 1 90 ? -0.994 -5.118 -7.490 1.00 95.25 90 ILE A CA 1
ATOM 711 C C . ILE A 1 90 ? -1.798 -5.908 -6.450 1.00 95.25 90 ILE A C 1
ATOM 713 O O . ILE A 1 90 ? -1.361 -6.009 -5.305 1.00 95.25 90 ILE A O 1
ATOM 717 N N . ASP A 1 91 ? -2.910 -6.530 -6.841 1.00 96.12 91 ASP A N 1
ATOM 718 C CA . ASP A 1 91 ? -3.772 -7.310 -5.945 1.00 96.12 91 ASP A CA 1
ATOM 719 C C . ASP A 1 91 ? -3.000 -8.448 -5.268 1.00 96.12 91 ASP A C 1
ATOM 721 O O . ASP A 1 91 ? -2.951 -8.540 -4.039 1.00 96.12 91 ASP A O 1
ATOM 725 N N . LYS A 1 92 ? -2.263 -9.243 -6.055 1.00 97.44 92 LYS A N 1
ATOM 726 C CA . LYS A 1 92 ? -1.403 -10.315 -5.537 1.00 97.44 92 LYS A CA 1
ATOM 727 C C . LYS A 1 92 ? -0.365 -9.802 -4.536 1.00 97.44 92 LYS A C 1
ATOM 729 O O . LYS A 1 92 ? -0.064 -10.492 -3.563 1.00 97.44 92 LYS A O 1
ATOM 734 N N . THR A 1 93 ? 0.190 -8.618 -4.783 1.00 97.31 93 THR A N 1
ATOM 735 C CA . THR A 1 93 ? 1.195 -7.990 -3.916 1.00 97.31 93 THR A CA 1
ATOM 736 C C . THR A 1 93 ? 0.579 -7.502 -2.606 1.00 97.31 93 THR A C 1
ATOM 738 O O . THR A 1 93 ? 1.184 -7.656 -1.548 1.00 97.31 93 THR A O 1
ATOM 741 N N . LEU A 1 94 ? -0.635 -6.949 -2.651 1.00 97.19 94 LEU A N 1
ATOM 742 C CA . LEU A 1 94 ? -1.339 -6.407 -1.488 1.00 97.19 94 LEU A CA 1
ATOM 743 C C . LEU A 1 94 ? -1.988 -7.483 -0.617 1.00 97.19 94 LEU A C 1
ATOM 745 O O . LEU A 1 94 ? -2.048 -7.324 0.604 1.00 97.19 94 LEU A O 1
ATOM 749 N N . LYS A 1 95 ? -2.443 -8.585 -1.216 1.00 97.25 95 LYS A N 1
ATOM 750 C CA . LYS A 1 95 ? -3.156 -9.680 -0.547 1.00 97.25 95 LYS A CA 1
ATOM 751 C C . LYS A 1 95 ? -2.534 -10.136 0.790 1.00 97.25 95 LYS A C 1
ATOM 753 O O . LYS A 1 95 ? -3.270 -10.122 1.780 1.00 97.25 95 LYS A O 1
ATOM 758 N N . PRO A 1 96 ? -1.224 -10.457 0.898 1.00 97.88 96 PRO A N 1
ATOM 759 C CA . PRO A 1 96 ? -0.622 -10.881 2.171 1.00 97.88 96 PRO A CA 1
ATOM 760 C C . PRO A 1 96 ? -0.555 -9.771 3.236 1.00 97.88 96 PRO A C 1
ATOM 762 O O . PRO A 1 96 ? -0.393 -10.050 4.426 1.00 97.88 96 PRO A O 1
ATOM 765 N N . HIS A 1 97 ? -0.665 -8.503 2.832 1.00 97.25 97 HIS A N 1
ATOM 766 C CA . HIS A 1 97 ? -0.587 -7.341 3.722 1.00 97.25 97 HIS A CA 1
ATOM 767 C C . HIS A 1 97 ? -1.959 -6.798 4.126 1.00 97.25 97 HIS A C 1
ATOM 769 O O . HIS A 1 97 ? -2.053 -6.144 5.164 1.00 97.25 97 HIS A O 1
ATOM 775 N N . VAL A 1 98 ? -2.998 -7.082 3.336 1.00 95.88 98 VAL A N 1
ATOM 776 C CA . VAL A 1 98 ? -4.359 -6.552 3.495 1.00 95.88 98 VAL A CA 1
ATOM 777 C C . VAL A 1 98 ? -5.351 -7.693 3.745 1.00 95.88 98 VAL A C 1
ATOM 779 O O . VAL A 1 98 ? -5.680 -7.984 4.897 1.00 95.88 98 VAL A O 1
ATOM 782 N N . ALA A 1 99 ? -5.784 -8.379 2.686 1.00 94.81 99 ALA A N 1
ATOM 783 C CA . ALA A 1 99 ? -6.867 -9.359 2.744 1.00 94.81 99 ALA A CA 1
ATOM 784 C C . ALA A 1 99 ? -6.553 -10.551 3.666 1.00 94.81 99 ALA A C 1
ATOM 786 O O . ALA A 1 99 ? -7.383 -10.926 4.493 1.00 94.81 99 ALA A O 1
ATOM 787 N N . ASP A 1 100 ? -5.333 -11.096 3.608 1.00 96.06 100 ASP A N 1
ATOM 788 C CA . ASP A 1 100 ? -4.934 -12.252 4.429 1.00 96.06 100 ASP A CA 1
ATOM 789 C C . ASP A 1 100 ? -4.826 -11.914 5.923 1.00 96.06 100 ASP A C 1
ATOM 791 O O . ASP A 1 100 ? -4.846 -12.803 6.772 1.00 96.06 100 ASP A O 1
ATOM 795 N N . LYS A 1 101 ? -4.760 -10.621 6.261 1.00 94.00 101 LYS A N 1
ATOM 796 C CA . LYS A 1 101 ? -4.788 -10.114 7.641 1.00 94.00 101 LYS A CA 1
ATOM 797 C C . LYS A 1 101 ? -6.197 -9.706 8.097 1.00 94.00 101 LYS A C 1
ATOM 799 O O . LYS A 1 101 ? -6.357 -9.164 9.194 1.00 94.00 101 LYS A O 1
ATOM 804 N N . GLY A 1 102 ? -7.215 -9.962 7.274 1.00 92.62 102 GLY A N 1
ATOM 805 C CA . GLY A 1 102 ? -8.619 -9.674 7.568 1.00 92.62 102 GLY A CA 1
ATOM 806 C C . GLY A 1 102 ? -8.996 -8.195 7.472 1.00 92.62 102 GLY A C 1
ATOM 807 O O . GLY A 1 102 ? -10.018 -7.795 8.035 1.00 92.62 102 GLY A O 1
ATOM 808 N N . TYR A 1 103 ? -8.172 -7.377 6.813 1.00 92.25 103 TYR A N 1
ATOM 809 C CA . TYR A 1 103 ? -8.532 -6.004 6.470 1.00 92.25 103 TYR A CA 1
ATOM 810 C C . TYR A 1 103 ? -9.493 -5.979 5.274 1.00 92.25 103 TYR A C 1
ATOM 812 O O . TYR A 1 103 ? -9.561 -6.944 4.511 1.00 92.25 103 TYR A O 1
ATOM 820 N N . ASP A 1 104 ? -10.253 -4.890 5.162 1.00 85.69 104 ASP A N 1
ATOM 821 C CA . ASP A 1 104 ? -11.191 -4.627 4.059 1.00 85.69 104 ASP A CA 1
ATOM 822 C C . ASP A 1 104 ? -10.606 -3.569 3.127 1.00 85.69 104 ASP A C 1
ATOM 824 O O . ASP A 1 104 ? -10.251 -2.495 3.663 1.00 85.69 104 ASP A O 1
#

Foldseek 3Di:
DKEKEKEWEPPAPPDPVLVVLLLVLVLCLQVVVPHDSVVYHYDYHYDYLVRDDDPNDRPDPFGEMDMDMDDPPDDFDPDPVRVVVSVVSVCVSCCVSAVVVRHD

pLDDT: mean 92.16, std 5.94, range [65.06, 98.44]

Sequence (104 aa):
MSLWLIFHPPGAFEDASSKQALTKDVTKIDTGIGLPTFYVVVSFIKLSTEDVWASGERRTKKRFIRIAIEHIAVRLEDGDNAYKRSVDAIDKTLKPHVADKGYD

Nearest PDB structures (foldseek):
  3c6v-assembly1_C  TM=8.862E-01  e=4.163E-07  Aspergillus fumigatus Af293
  5uif-assembly1_C  TM=7.859E-01  e=1.207E-04  Pseudomonas sp. UW4
  2flz-assembly1_A  TM=7.304E-01  e=5.984E-04  coryneform bacterium
  3e6q-assembly3_H  TM=6.490E-01  e=8.929E-04  Pseudomonas aeruginosa
  2aag-assembly2_D  TM=6.315E-01  e=6.820E-02  Pseudomonas pavonaceae

Solvent-accessible surface area (backbone atoms only — not comparable to full-atom values): 6123 Å² total; per-residue (Å²): 63,35,43,36,42,38,38,28,29,84,92,47,76,79,51,70,64,59,45,49,53,50,51,56,49,60,40,45,60,50,42,72,76,72,43,66,67,88,38,54,45,76,47,82,44,79,41,57,62,87,77,39,71,56,95,91,37,70,48,75,90,43,61,47,53,50,76,48,77,46,67,74,67,64,83,76,66,97,45,72,70,50,54,49,54,53,51,52,53,50,50,64,57,43,33,78,74,33,55,76,69,66,37,72

Secondary structure (DSSP, 8-state):
-EEEEEEE-TTSS-SHHHHHHHHHHHHHHHHHTT--GGGEEEEEEE--TTS-EETTEE--SS---EEEEEE-S-PPPSSHHHHHHHHHHHHHHHTTTTGGGT--

Organism: NCBI:txid1303716

Radius of gyration: 14.62 Å; Cα contacts (8 Å, |Δi|>4): 132; chains: 1; bounding box: 38×22×39 Å

InterPro domains:
  IPR014347 Tautomerase/MIF superfamily [G3DSA:3.30.429.10] (1-104)
  IPR028116 Tautomerase, cis-CaaD-like [PF14832] (1-104)